Protein AF-A0A023X1W1-F1 (afdb_monomer_lite)

Sequence (78 aa):
MLAADVLYERRNVAPLADLVPKLLAEGGEALFADPRRAGGELFLREMERRGFSVRSEAAVVVEDGRPVNVAVHSLRRG

Radius of gyration: 12.52 Å; chains: 1; bounding box: 35×18×30 Å

pLDDT: mean 90.34, std 6.71, range [68.12, 96.81]

Structure (mmCIF, N/CA/C/O backbone):
data_AF-A0A023X1W1-F1
#
_entry.id   AF-A0A023X1W1-F1
#
loop_
_atom_site.group_PDB
_atom_site.id
_atom_site.type_symbol
_atom_site.label_atom_id
_atom_site.label_alt_id
_atom_site.label_comp_id
_atom_site.label_asym_id
_atom_site.label_entity_id
_atom_site.label_seq_id
_atom_site.pdbx_PDB_ins_code
_atom_site.Cartn_x
_atom_site.Cartn_y
_atom_site.Cartn_z
_atom_site.occupancy
_atom_site.B_iso_or_equiv
_atom_site.auth_seq_id
_atom_site.auth_comp_id
_atom_site.auth_asym_id
_atom_site.auth_atom_id
_atom_site.pdbx_PDB_model_num
ATOM 1 N N . MET A 1 1 ? 3.090 -2.619 9.618 1.00 89.75 1 MET A N 1
ATOM 2 C CA . MET A 1 1 ? 3.036 -3.697 8.599 1.00 89.75 1 MET A CA 1
ATOM 3 C C . MET A 1 1 ? 3.920 -3.309 7.423 1.00 89.75 1 MET A C 1
ATOM 5 O O . MET A 1 1 ? 3.946 -2.133 7.089 1.00 89.75 1 MET A O 1
ATOM 9 N N . LEU A 1 2 ? 4.624 -4.262 6.808 1.00 94.88 2 LEU A N 1
ATOM 10 C CA . LEU A 1 2 ? 5.409 -4.043 5.587 1.00 94.88 2 LEU A CA 1
ATOM 11 C C . LEU A 1 2 ? 4.876 -4.950 4.474 1.00 94.88 2 LEU A C 1
ATOM 13 O O . LEU A 1 2 ? 4.553 -6.107 4.745 1.00 94.88 2 LEU A O 1
ATOM 17 N N . ALA A 1 3 ? 4.795 -4.441 3.247 1.00 93.12 3 ALA A N 1
ATOM 18 C CA . ALA A 1 3 ? 4.463 -5.217 2.058 1.00 93.12 3 ALA A CA 1
ATOM 19 C C . ALA A 1 3 ? 5.200 -4.661 0.830 1.00 93.12 3 ALA A C 1
ATOM 21 O O . ALA A 1 3 ? 5.315 -3.448 0.669 1.00 93.12 3 ALA A O 1
ATOM 22 N N . ALA A 1 4 ? 5.681 -5.541 -0.043 1.00 91.44 4 ALA A N 1
ATOM 23 C CA . ALA A 1 4 ? 6.370 -5.175 -1.277 1.00 91.44 4 ALA A CA 1
ATOM 24 C C . ALA A 1 4 ? 5.837 -6.035 -2.422 1.00 91.44 4 ALA A C 1
ATOM 26 O O . ALA A 1 4 ? 5.610 -7.228 -2.224 1.00 91.44 4 ALA A O 1
ATOM 27 N N . ASP A 1 5 ? 5.591 -5.423 -3.581 1.00 87.00 5 ASP A N 1
ATOM 28 C CA . ASP A 1 5 ? 5.133 -6.114 -4.794 1.00 87.00 5 ASP A CA 1
ATOM 29 C C . ASP A 1 5 ? 3.882 -6.979 -4.599 1.00 87.00 5 ASP A C 1
ATOM 31 O O . ASP A 1 5 ? 3.733 -8.045 -5.190 1.00 87.00 5 ASP A O 1
ATOM 35 N N . VAL A 1 6 ? 2.933 -6.515 -3.782 1.00 89.50 6 VAL A N 1
ATOM 36 C CA . VAL A 1 6 ? 1.655 -7.219 -3.552 1.00 89.50 6 VAL A CA 1
ATOM 37 C C . VAL A 1 6 ? 0.487 -6.644 -4.365 1.00 89.50 6 VAL A C 1
ATOM 39 O O . VAL A 1 6 ? -0.565 -7.277 -4.461 1.00 89.50 6 VAL A O 1
ATOM 42 N N . LEU A 1 7 ? 0.667 -5.477 -4.996 1.00 86.94 7 LEU A N 1
ATOM 43 C CA . LEU A 1 7 ? -0.374 -4.732 -5.728 1.00 86.94 7 LEU A CA 1
ATOM 44 C C . LEU A 1 7 ? -0.308 -4.915 -7.259 1.00 86.94 7 LEU A C 1
ATOM 46 O O . LEU A 1 7 ? -0.991 -4.220 -8.011 1.00 86.94 7 LEU A O 1
ATOM 50 N N . TYR A 1 8 ? 0.486 -5.877 -7.737 1.00 79.75 8 TYR A N 1
ATOM 51 C CA . TYR A 1 8 ? 0.691 -6.144 -9.166 1.00 79.75 8 TYR A CA 1
ATOM 52 C C . TYR A 1 8 ? -0.573 -6.628 -9.893 1.00 79.75 8 TYR A C 1
ATOM 54 O O . TYR A 1 8 ? -0.736 -6.360 -11.084 1.00 79.75 8 TYR A O 1
ATOM 62 N N . GLU A 1 9 ? -1.481 -7.308 -9.191 1.00 83.62 9 GLU A N 1
ATOM 63 C CA . GLU A 1 9 ? -2.755 -7.777 -9.730 1.00 83.62 9 GLU A CA 1
ATOM 64 C C . GLU A 1 9 ? -3.936 -7.022 -9.118 1.00 83.62 9 GLU A C 1
ATOM 66 O O . GLU A 1 9 ? -4.076 -6.919 -7.900 1.00 83.62 9 GLU A O 1
ATOM 71 N N . ARG A 1 10 ? -4.878 -6.589 -9.965 1.00 84.44 10 ARG A N 1
ATOM 72 C CA . ARG A 1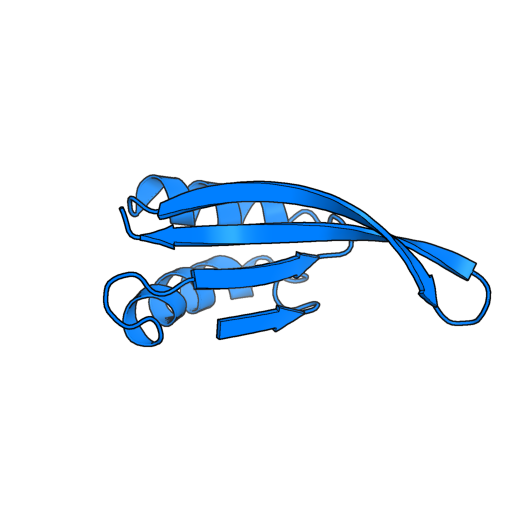 10 ? -6.099 -5.889 -9.521 1.00 84.44 10 ARG A CA 1
ATOM 73 C C . ARG A 1 10 ? -6.921 -6.699 -8.515 1.00 84.44 10 ARG A C 1
ATOM 75 O O . ARG A 1 10 ? -7.559 -6.108 -7.650 1.00 84.44 10 ARG A O 1
ATOM 82 N N . ARG A 1 11 ? -6.898 -8.037 -8.603 1.00 88.75 11 ARG A N 1
ATOM 83 C CA . ARG A 1 11 ? -7.625 -8.913 -7.667 1.00 88.75 11 ARG A CA 1
ATOM 84 C C . ARG A 1 11 ? -7.101 -8.828 -6.231 1.00 88.75 11 ARG A C 1
ATOM 86 O O . ARG A 1 11 ? -7.844 -9.164 -5.319 1.00 88.75 11 ARG A O 1
ATOM 93 N N . ASN A 1 12 ? -5.876 -8.340 -6.025 1.00 89.38 12 ASN A N 1
ATOM 94 C CA . ASN A 1 12 ? -5.276 -8.216 -4.696 1.00 89.38 12 ASN A CA 1
ATOM 95 C C . ASN A 1 12 ? -5.757 -6.964 -3.951 1.00 89.38 12 ASN A C 1
ATOM 97 O O . ASN A 1 12 ? -5.654 -6.916 -2.728 1.00 89.38 12 ASN A O 1
ATOM 101 N N . VAL A 1 13 ? -6.326 -5.978 -4.656 1.00 90.94 13 VAL A N 1
ATOM 102 C CA . VAL A 1 13 ? -6.740 -4.693 -4.072 1.00 90.94 13 VAL A CA 1
ATOM 103 C C . VAL A 1 13 ? -7.757 -4.883 -2.944 1.00 90.94 13 VAL A C 1
ATOM 105 O O . VAL A 1 13 ? -7.515 -4.435 -1.826 1.00 90.94 13 VAL A O 1
ATOM 108 N N . ALA A 1 14 ? -8.875 -5.565 -3.210 1.00 94.12 14 ALA A N 1
ATOM 109 C CA . ALA A 1 14 ? -9.937 -5.728 -2.215 1.00 94.12 14 ALA A CA 1
ATOM 110 C C . ALA A 1 14 ? -9.504 -6.589 -1.006 1.00 94.12 14 ALA A C 1
ATOM 112 O O . ALA A 1 14 ? -9.657 -6.117 0.122 1.00 94.12 14 ALA A O 1
ATOM 113 N N . PRO A 1 15 ? -8.883 -7.776 -1.186 1.00 94.88 15 PRO A N 1
ATOM 114 C CA . PRO A 1 15 ? -8.389 -8.570 -0.062 1.00 94.88 15 PRO A CA 1
ATOM 115 C C . PRO A 1 15 ? -7.377 -7.826 0.814 1.00 94.88 15 PRO A C 1
ATOM 117 O O . PRO A 1 15 ? -7.452 -7.907 2.039 1.00 94.88 15 PRO A O 1
ATOM 120 N N . LEU A 1 16 ? -6.447 -7.072 0.215 1.00 94.31 16 LEU A N 1
ATOM 121 C CA . LEU A 1 16 ? -5.472 -6.290 0.978 1.00 94.31 16 LEU A CA 1
ATOM 122 C C . LEU A 1 16 ? -6.139 -5.134 1.722 1.00 94.31 16 LEU A C 1
ATOM 124 O O . LEU A 1 16 ? -5.835 -4.919 2.895 1.00 94.31 16 LEU A O 1
ATOM 128 N N . ALA A 1 17 ? -7.079 -4.430 1.088 1.00 95.31 17 ALA A N 1
ATOM 129 C CA . ALA A 1 17 ? -7.807 -3.347 1.740 1.00 95.31 17 ALA A CA 1
ATOM 130 C C . ALA A 1 17 ? -8.637 -3.846 2.936 1.00 95.31 17 ALA A C 1
ATOM 132 O O . ALA A 1 17 ? -8.810 -3.123 3.920 1.00 95.31 17 ALA A O 1
ATOM 133 N N . ASP A 1 18 ? -9.134 -5.086 2.881 1.00 96.12 18 ASP A N 1
ATOM 134 C CA . ASP A 1 18 ? -9.843 -5.746 3.984 1.00 96.12 18 ASP A CA 1
ATOM 135 C C . ASP A 1 18 ? -8.905 -6.263 5.082 1.00 96.12 18 ASP A C 1
ATOM 137 O O . ASP A 1 18 ? -9.299 -6.335 6.251 1.00 96.12 18 ASP A O 1
ATOM 141 N N . LEU A 1 19 ? -7.680 -6.648 4.720 1.00 95.12 19 LEU A N 1
ATOM 142 C CA . LEU A 1 19 ? -6.703 -7.231 5.635 1.00 95.12 19 LEU A CA 1
ATOM 143 C C . LEU A 1 19 ? -5.954 -6.170 6.447 1.00 95.12 19 LEU A C 1
ATOM 145 O O . LEU A 1 19 ? -5.803 -6.331 7.656 1.00 95.12 19 LEU A O 1
ATOM 149 N N . VAL A 1 20 ? -5.511 -5.080 5.813 1.00 95.00 20 VAL A N 1
ATOM 150 C CA . VAL A 1 20 ? -4.677 -4.048 6.459 1.00 95.00 20 VAL A CA 1
ATOM 151 C C . VAL A 1 20 ? -5.285 -3.516 7.766 1.00 95.00 20 VAL A C 1
ATOM 153 O O . VAL A 1 20 ? -4.575 -3.509 8.772 1.00 95.00 20 VAL A O 1
ATOM 156 N N . PRO A 1 21 ? -6.582 -3.149 7.838 1.00 93.38 21 PRO A N 1
ATOM 157 C CA . PRO A 1 21 ? -7.174 -2.650 9.079 1.00 93.38 21 PRO A CA 1
ATOM 158 C C . PRO A 1 21 ? -7.201 -3.672 10.219 1.00 93.38 21 PRO A C 1
ATOM 160 O O . PRO A 1 21 ? -7.269 -3.278 11.375 1.00 93.38 21 PRO A O 1
ATOM 163 N N . LYS A 1 22 ? -7.170 -4.973 9.906 1.00 94.25 22 LYS A N 1
ATOM 164 C CA . LYS A 1 22 ? -7.187 -6.057 10.901 1.00 94.25 22 LYS A CA 1
ATOM 165 C C . LYS A 1 22 ? -5.796 -6.346 11.465 1.00 94.25 22 LYS A C 1
ATOM 167 O O . LYS A 1 22 ? -5.688 -6.907 12.547 1.00 94.25 22 LYS A O 1
ATOM 172 N N . LEU A 1 23 ? -4.749 -6.002 10.713 1.00 93.75 23 LEU A N 1
ATOM 173 C CA . LEU A 1 23 ? -3.354 -6.247 11.086 1.00 93.75 23 LEU A CA 1
ATOM 174 C C . LEU A 1 23 ? -2.679 -5.040 11.744 1.00 93.75 23 LEU A C 1
ATOM 176 O O . LEU A 1 23 ? -1.603 -5.184 12.323 1.00 93.75 23 LEU A O 1
ATOM 180 N N . LEU A 1 24 ? -3.268 -3.849 11.634 1.00 92.81 24 LEU A N 1
ATOM 181 C CA . LEU A 1 24 ? -2.748 -2.651 12.277 1.00 92.81 24 LEU A CA 1
ATOM 182 C C . LEU A 1 24 ? -3.375 -2.472 13.658 1.00 92.81 24 LEU A C 1
ATOM 184 O O . LEU A 1 24 ? -4.593 -2.385 13.791 1.00 92.81 24 LEU A O 1
ATOM 188 N N . ALA A 1 25 ? -2.520 -2.373 14.675 1.00 89.25 25 ALA A N 1
ATOM 189 C CA . ALA A 1 25 ? -2.916 -1.836 15.969 1.00 89.25 25 ALA A CA 1
ATOM 190 C C . ALA A 1 25 ? -3.327 -0.358 15.836 1.00 89.25 25 ALA A C 1
ATOM 192 O O . ALA A 1 25 ? -3.029 0.300 14.833 1.00 89.25 25 ALA A O 1
ATOM 193 N N . GLU A 1 26 ? -3.989 0.177 16.859 1.00 85.50 26 GLU A N 1
ATOM 194 C CA . GLU A 1 26 ? -4.293 1.606 16.947 1.00 85.50 26 GLU A CA 1
ATOM 195 C C . GLU A 1 26 ? -3.008 2.450 16.828 1.00 85.50 26 GLU A C 1
ATOM 197 O O . GLU A 1 26 ? -1.969 2.098 17.386 1.00 85.50 26 GLU A O 1
ATOM 202 N N . GLY A 1 27 ? -3.049 3.518 16.024 1.00 85.81 27 GLY A N 1
ATOM 203 C CA . GLY A 1 27 ? -1.868 4.328 15.685 1.00 85.81 27 GLY A CA 1
ATOM 204 C C . GLY A 1 27 ? -0.839 3.638 14.774 1.00 85.81 27 GLY A C 1
ATOM 205 O O . GLY A 1 27 ? 0.202 4.220 14.468 1.00 85.81 27 GLY A O 1
ATOM 206 N N . GLY A 1 28 ? -1.108 2.408 14.327 1.00 91.56 28 GLY A N 1
ATOM 207 C CA . GLY A 1 28 ? -0.219 1.631 13.474 1.00 91.56 28 GLY A CA 1
ATOM 208 C C . GLY A 1 28 ? -0.087 2.179 12.051 1.00 91.56 28 GLY A C 1
ATOM 209 O O . GLY A 1 28 ? -0.996 2.793 11.491 1.00 91.56 28 GLY A O 1
ATOM 210 N N . GLU A 1 29 ? 1.062 1.888 11.442 1.00 95.50 29 GLU A N 1
ATOM 211 C CA . GLU A 1 29 ? 1.398 2.270 10.071 1.00 95.50 29 GLU A CA 1
ATOM 212 C C . GLU A 1 29 ? 1.641 1.037 9.191 1.00 95.50 29 GLU A C 1
ATOM 214 O O . GLU A 1 29 ? 2.274 0.054 9.606 1.00 95.50 29 GLU A O 1
ATOM 219 N N . ALA A 1 30 ? 1.146 1.095 7.955 1.00 96.50 30 ALA A N 1
ATOM 220 C CA . ALA A 1 30 ? 1.518 0.167 6.897 1.00 96.50 30 ALA A CA 1
ATOM 221 C C . ALA A 1 30 ? 2.374 0.869 5.841 1.00 96.50 30 ALA A C 1
ATOM 223 O O . ALA A 1 30 ? 2.027 1.957 5.387 1.00 96.50 30 ALA A O 1
ATOM 224 N N . L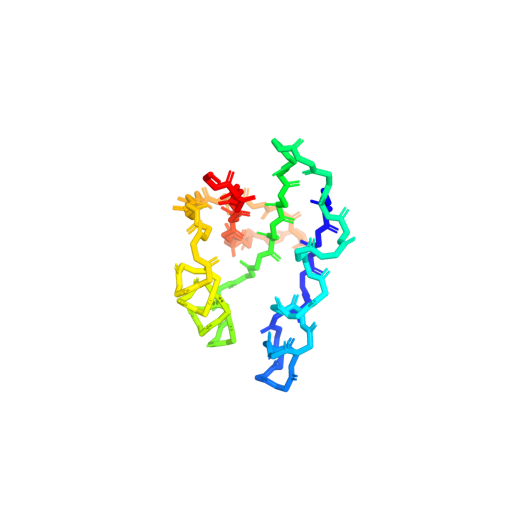EU A 1 31 ? 3.470 0.222 5.444 1.00 96.06 31 LEU A N 1
ATOM 225 C CA . LEU A 1 31 ? 4.321 0.649 4.339 1.00 96.06 31 LEU A CA 1
ATOM 226 C C . LEU A 1 31 ? 4.168 -0.329 3.173 1.00 96.06 31 LEU A C 1
ATOM 228 O O . LEU A 1 31 ? 4.349 -1.537 3.353 1.00 96.06 31 LEU A O 1
ATOM 232 N N . PHE A 1 32 ? 3.847 0.201 1.996 1.00 94.69 32 PHE A N 1
ATOM 233 C CA . PHE A 1 32 ? 3.744 -0.546 0.744 1.00 94.69 32 PHE A CA 1
ATOM 234 C C . PHE A 1 32 ? 4.783 -0.042 -0.251 1.00 94.69 32 PHE A C 1
ATOM 236 O O . PHE A 1 32 ? 4.759 1.132 -0.603 1.00 94.69 32 PHE A O 1
ATOM 243 N N . ALA A 1 33 ? 5.661 -0.921 -0.723 1.00 92.81 33 ALA A N 1
ATOM 244 C CA . ALA A 1 33 ? 6.553 -0.639 -1.842 1.00 92.81 33 ALA A CA 1
ATOM 245 C C . ALA A 1 33 ? 5.948 -1.192 -3.143 1.00 92.81 33 ALA A C 1
ATOM 247 O O . ALA A 1 33 ? 5.603 -2.375 -3.211 1.00 92.81 33 ALA A O 1
ATOM 248 N N . ASP A 1 34 ? 5.808 -0.337 -4.157 1.00 85.94 34 ASP A N 1
ATOM 249 C CA . ASP A 1 34 ? 5.226 -0.674 -5.459 1.00 85.94 34 ASP A CA 1
ATOM 250 C C . ASP A 1 34 ? 6.030 -0.026 -6.610 1.00 85.94 34 ASP A C 1
ATOM 252 O O . ASP A 1 34 ? 6.278 1.181 -6.583 1.00 85.94 34 ASP A O 1
ATOM 256 N N . PRO A 1 35 ? 6.419 -0.763 -7.665 1.00 79.75 35 PRO A N 1
ATOM 257 C CA . PRO A 1 35 ? 7.151 -0.235 -8.822 1.00 79.75 35 PRO A CA 1
ATOM 258 C C . PRO A 1 35 ? 6.278 0.592 -9.793 1.00 79.75 35 PRO A C 1
ATOM 260 O O . PRO A 1 35 ? 6.619 0.754 -10.965 1.00 79.75 35 PRO A O 1
ATOM 263 N N . ARG A 1 36 ? 5.165 1.154 -9.308 1.00 68.25 36 ARG A N 1
ATOM 264 C CA . ARG A 1 36 ? 4.160 1.976 -10.004 1.00 68.25 36 ARG A CA 1
ATOM 265 C C . ARG A 1 36 ? 3.339 1.201 -11.033 1.00 68.25 36 ARG A C 1
ATOM 267 O O . ARG A 1 36 ? 3.341 1.517 -12.223 1.00 68.25 36 ARG A O 1
ATOM 274 N N . ARG A 1 37 ? 2.606 0.185 -10.573 1.00 69.81 37 ARG A N 1
ATOM 275 C CA . ARG A 1 37 ? 1.662 -0.597 -11.394 1.00 69.81 37 ARG A CA 1
ATOM 276 C C . ARG A 1 37 ? 0.214 -0.144 -11.187 1.00 69.81 37 ARG A C 1
ATOM 278 O O . ARG A 1 37 ? -0.151 0.398 -10.150 1.00 69.81 37 ARG A O 1
ATOM 285 N N . ALA A 1 38 ? -0.651 -0.424 -12.167 1.00 68.12 38 ALA A N 1
ATOM 286 C CA . ALA A 1 38 ? -2.047 0.037 -12.186 1.00 68.12 38 ALA A CA 1
ATOM 287 C C . ALA A 1 38 ? -2.904 -0.409 -10.977 1.00 68.12 38 ALA A C 1
ATOM 289 O O . ALA A 1 38 ? -3.933 0.204 -10.698 1.00 68.12 38 ALA A O 1
ATOM 290 N N . GLY A 1 39 ? -2.521 -1.478 -10.267 1.00 72.00 39 GLY A N 1
ATOM 291 C CA . GLY A 1 39 ? -3.197 -1.905 -9.036 1.00 72.00 39 GLY A CA 1
ATOM 292 C C . GLY A 1 39 ? -2.891 -1.019 -7.823 1.00 72.00 39 GLY A C 1
ATOM 293 O O . GLY A 1 39 ? -3.744 -0.904 -6.942 1.00 72.00 39 GLY A O 1
ATOM 294 N N . GLY A 1 40 ? -1.738 -0.338 -7.813 1.00 83.38 40 GLY A N 1
ATOM 295 C CA . GLY A 1 40 ? -1.299 0.544 -6.732 1.00 83.38 40 GLY A CA 1
ATOM 296 C C . GLY A 1 40 ? -2.275 1.688 -6.480 1.00 83.38 40 GLY A C 1
ATOM 297 O O . GLY A 1 40 ? -2.818 1.809 -5.386 1.00 83.38 40 GLY A O 1
ATOM 298 N N . GLU A 1 41 ? -2.599 2.473 -7.510 1.00 87.81 41 GLU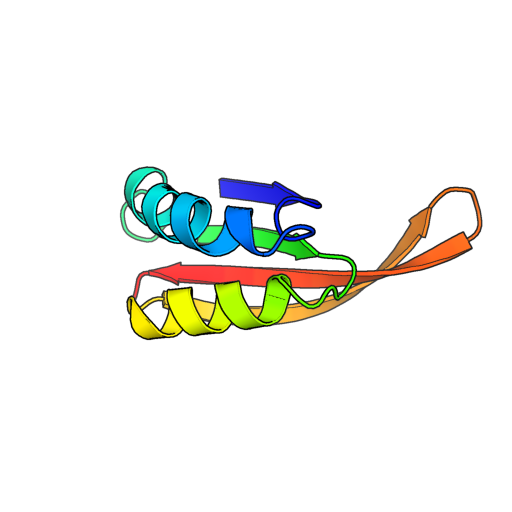 A N 1
ATOM 299 C CA . GLU A 1 41 ? -3.509 3.621 -7.365 1.00 87.81 41 GLU A CA 1
ATOM 300 C C . GLU A 1 41 ? -4.911 3.229 -6.879 1.00 87.81 41 GLU A C 1
ATOM 302 O O . GLU A 1 41 ? -5.509 3.938 -6.069 1.00 87.81 41 GLU A O 1
ATOM 307 N N . LEU A 1 42 ? -5.444 2.098 -7.354 1.00 91.06 42 LEU A N 1
ATOM 308 C CA . LEU A 1 42 ? -6.768 1.621 -6.942 1.00 91.06 42 LEU A CA 1
ATOM 309 C C . LEU A 1 42 ? -6.787 1.245 -5.463 1.00 91.06 42 LEU A C 1
ATOM 311 O O . LEU A 1 42 ? -7.750 1.553 -4.765 1.00 91.06 42 LEU A O 1
ATOM 315 N N . PHE A 1 43 ? -5.719 0.608 -4.987 1.00 93.81 43 PHE A N 1
ATOM 316 C CA . PHE A 1 43 ? -5.568 0.281 -3.579 1.00 93.81 43 PHE A CA 1
ATOM 317 C C . PHE A 1 43 ? -5.468 1.529 -2.706 1.00 93.81 43 PHE A C 1
ATOM 319 O O . PHE A 1 43 ? -6.189 1.623 -1.717 1.00 93.81 43 PHE A O 1
ATOM 326 N N . LEU A 1 44 ? -4.650 2.514 -3.085 1.00 94.00 44 LEU A N 1
ATOM 327 C CA . LEU A 1 44 ? -4.498 3.741 -2.297 1.00 94.00 44 LEU A CA 1
ATOM 328 C C . LEU A 1 44 ? -5.826 4.495 -2.164 1.00 94.00 44 LEU A C 1
ATOM 330 O O . LEU A 1 44 ? -6.220 4.824 -1.048 1.00 94.00 44 LEU A O 1
ATOM 334 N N . ARG A 1 45 ? -6.569 4.663 -3.268 1.00 94.25 45 ARG A N 1
ATOM 335 C CA . ARG A 1 45 ? -7.898 5.301 -3.248 1.00 94.25 45 ARG A CA 1
ATOM 336 C C . ARG A 1 45 ? -8.895 4.553 -2.367 1.00 94.25 45 ARG A C 1
ATOM 338 O O . ARG A 1 45 ? -9.692 5.168 -1.662 1.00 94.25 45 ARG A O 1
ATOM 345 N N . GLU A 1 46 ? -8.873 3.223 -2.405 1.00 95.31 46 GLU A N 1
ATOM 346 C CA . GLU A 1 46 ? -9.743 2.410 -1.554 1.00 95.31 46 GLU A CA 1
ATOM 347 C C . GLU A 1 46 ? -9.383 2.559 -0.069 1.00 95.31 46 GLU A C 1
AT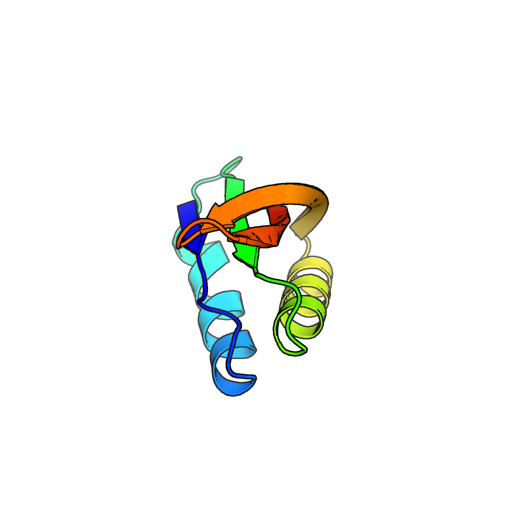OM 349 O O . GLU A 1 46 ? -10.273 2.603 0.779 1.00 95.31 46 GLU A O 1
ATOM 354 N N . MET A 1 47 ? -8.097 2.692 0.259 1.00 96.19 47 MET A N 1
ATOM 355 C CA . MET A 1 47 ? -7.648 2.924 1.632 1.00 96.19 47 MET A CA 1
ATOM 356 C C . MET A 1 47 ? -8.020 4.326 2.130 1.00 96.19 47 MET A C 1
ATOM 358 O O . MET A 1 47 ? -8.518 4.451 3.251 1.00 96.19 47 MET A O 1
ATOM 362 N N . GLU A 1 48 ? -7.893 5.359 1.294 1.00 96.12 48 GLU A N 1
ATOM 363 C CA . GLU A 1 48 ? -8.385 6.713 1.595 1.00 96.12 48 GLU A CA 1
ATOM 364 C C . GLU A 1 48 ? -9.894 6.713 1.872 1.00 96.12 48 GLU A C 1
ATOM 366 O O . GLU A 1 48 ? -10.348 7.252 2.881 1.00 96.12 48 GLU A O 1
ATOM 371 N N . ARG A 1 49 ? -10.684 6.009 1.047 1.00 95.62 49 ARG A N 1
ATOM 372 C CA . ARG A 1 49 ? -12.136 5.840 1.251 1.00 95.62 49 ARG A CA 1
ATOM 373 C C . ARG A 1 49 ? -12.477 5.160 2.584 1.00 95.62 49 ARG A C 1
ATOM 375 O O . ARG A 1 49 ? -13.567 5.357 3.117 1.00 95.62 49 ARG A O 1
ATOM 382 N N . ARG A 1 50 ? -11.557 4.360 3.129 1.00 93.69 50 ARG A N 1
ATOM 383 C CA . ARG A 1 50 ? -11.672 3.683 4.434 1.00 93.69 50 ARG A CA 1
ATOM 384 C C . ARG A 1 50 ? -11.133 4.518 5.602 1.00 93.69 50 ARG A C 1
ATOM 386 O O . ARG A 1 50 ? -11.029 3.993 6.710 1.00 93.69 50 ARG A O 1
ATOM 393 N N . GLY A 1 51 ? -10.798 5.788 5.372 1.00 93.69 51 GLY A N 1
ATOM 394 C CA . GLY A 1 51 ? -10.337 6.719 6.404 1.00 93.69 51 GLY A CA 1
ATOM 395 C C . GLY A 1 51 ? -8.842 6.631 6.711 1.00 93.69 51 GLY A C 1
ATOM 396 O O . GLY A 1 51 ? -8.403 7.127 7.747 1.00 93.69 51 GLY A O 1
ATOM 397 N N . PHE A 1 52 ? -8.047 5.994 5.848 1.00 95.56 52 PHE A N 1
ATOM 398 C CA . PHE A 1 52 ? -6.595 6.044 5.984 1.00 95.56 52 PHE A CA 1
ATOM 399 C C . PHE A 1 52 ? -6.043 7.325 5.367 1.00 95.56 52 PHE A C 1
ATOM 401 O O . PHE A 1 52 ? -6.434 7.730 4.278 1.00 95.56 52 PHE A O 1
ATOM 408 N N . SER A 1 53 ? -5.072 7.926 6.046 1.00 95.88 53 SER A N 1
ATOM 409 C CA . SER A 1 53 ? -4.203 8.934 5.450 1.00 95.88 53 SER A CA 1
ATOM 410 C C . SER A 1 53 ? -3.105 8.238 4.657 1.00 95.88 53 SER A C 1
ATOM 412 O O . SER A 1 53 ? -2.440 7.344 5.187 1.00 95.88 53 SER A O 1
ATOM 414 N N . VAL A 1 54 ? -2.904 8.664 3.411 1.00 95.81 54 VAL A N 1
ATOM 415 C CA . VAL A 1 54 ? -1.896 8.109 2.505 1.00 95.81 54 VAL A CA 1
ATOM 416 C C . VAL A 1 54 ? -0.830 9.159 2.212 1.00 95.81 54 VAL A C 1
ATOM 418 O O . VAL A 1 54 ? -1.136 10.292 1.850 1.00 95.81 54 VAL A O 1
ATOM 421 N N . ARG A 1 55 ? 0.442 8.780 2.340 1.00 95.69 55 ARG A N 1
ATOM 422 C CA . ARG A 1 55 ? 1.589 9.555 1.848 1.00 95.69 55 ARG A CA 1
ATOM 423 C C . ARG A 1 55 ? 2.420 8.691 0.923 1.00 95.69 55 ARG A C 1
ATOM 425 O O . ARG A 1 55 ? 2.585 7.509 1.194 1.00 95.69 55 ARG A O 1
ATOM 432 N N . SER A 1 56 ? 2.934 9.276 -0.150 1.00 93.94 56 SER A N 1
ATOM 433 C CA . SER A 1 56 ? 3.711 8.548 -1.152 1.00 93.94 56 SER A CA 1
ATOM 434 C C . SER A 1 56 ? 5.020 9.264 -1.425 1.00 93.94 56 SER A C 1
ATOM 436 O O . SER A 1 56 ? 5.023 10.472 -1.652 1.00 93.94 56 SER A O 1
ATOM 438 N N . GLU A 1 57 ? 6.107 8.508 -1.454 1.00 93.69 57 GLU A N 1
ATOM 439 C CA . GLU A 1 57 ? 7.438 8.996 -1.795 1.00 93.69 57 GLU A CA 1
ATOM 440 C C . GLU A 1 57 ? 8.024 8.125 -2.902 1.00 93.69 57 GLU A C 1
ATOM 442 O O . GLU A 1 57 ? 7.813 6.913 -2.935 1.00 93.69 57 GLU A O 1
ATOM 447 N N . ALA A 1 58 ? 8.740 8.742 -3.839 1.00 91.56 58 ALA A N 1
ATOM 448 C CA . ALA A 1 58 ? 9.465 8.013 -4.869 1.00 91.56 58 ALA A CA 1
ATOM 449 C C . ALA A 1 58 ? 10.901 7.758 -4.404 1.00 91.56 58 ALA A C 1
ATOM 451 O O . ALA A 1 58 ? 11.570 8.662 -3.908 1.00 91.56 58 ALA A O 1
ATOM 452 N N . ALA A 1 59 ? 11.382 6.543 -4.628 1.00 89.75 59 ALA A N 1
ATOM 453 C CA . ALA A 1 59 ? 12.753 6.129 -4.394 1.00 89.75 59 ALA A CA 1
ATOM 454 C C . ALA A 1 59 ? 13.327 5.483 -5.660 1.00 89.75 59 ALA A C 1
ATOM 456 O O . ALA A 1 59 ? 12.610 4.845 -6.433 1.00 89.75 59 ALA A O 1
ATOM 457 N N . VAL A 1 60 ? 14.634 5.634 -5.860 1.00 91.31 60 VAL A N 1
ATOM 458 C CA . VAL A 1 60 ? 15.381 4.889 -6.878 1.00 91.31 60 VAL A CA 1
ATOM 459 C C . VAL A 1 60 ? 16.259 3.881 -6.157 1.00 91.31 60 VAL A C 1
ATOM 461 O O . VAL A 1 60 ? 17.071 4.259 -5.314 1.00 91.31 60 VAL A O 1
ATOM 464 N N . VAL A 1 61 ? 16.093 2.607 -6.489 1.00 89.12 61 VAL A N 1
ATOM 465 C CA . VAL A 1 61 ? 16.906 1.503 -5.966 1.00 89.12 61 VAL A CA 1
ATOM 466 C C . VAL A 1 61 ? 17.640 0.822 -7.115 1.00 89.12 61 VAL A C 1
ATOM 468 O O . VAL A 1 61 ? 17.240 0.955 -8.269 1.00 89.12 61 VAL A O 1
ATOM 471 N N . VAL A 1 62 ? 18.731 0.118 -6.821 1.00 91.00 62 VAL A N 1
ATOM 472 C CA . VAL A 1 62 ? 19.442 -0.687 -7.822 1.00 91.00 62 VAL A CA 1
ATOM 473 C C . VAL A 1 62 ? 19.027 -2.142 -7.655 1.00 91.00 62 VAL A C 1
ATOM 475 O O . VAL A 1 62 ? 19.276 -2.736 -6.610 1.00 91.00 62 VAL A O 1
ATOM 478 N N . GLU A 1 63 ? 18.425 -2.707 -8.695 1.00 86.94 63 GLU A N 1
ATOM 479 C CA . GLU A 1 63 ? 18.027 -4.112 -8.787 1.00 86.94 63 GLU A CA 1
ATOM 480 C C . GLU A 1 63 ? 18.683 -4.708 -10.038 1.00 86.94 63 GLU A C 1
ATOM 482 O O . GLU A 1 63 ? 18.623 -4.113 -11.114 1.00 86.94 63 GLU A O 1
ATOM 487 N N . ASP A 1 64 ? 19.403 -5.824 -9.896 1.00 90.75 64 ASP A N 1
ATOM 488 C CA . ASP A 1 64 ? 20.170 -6.460 -10.983 1.00 90.75 64 ASP A CA 1
ATOM 489 C C . ASP A 1 64 ? 21.073 -5.493 -11.776 1.00 90.75 64 ASP A C 1
ATOM 491 O O . ASP A 1 64 ? 21.202 -5.552 -13.002 1.00 90.75 64 ASP A O 1
ATOM 495 N N . GLY A 1 65 ? 21.69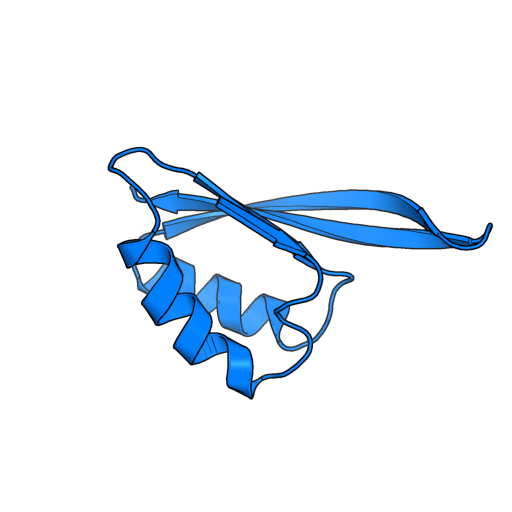8 -4.551 -1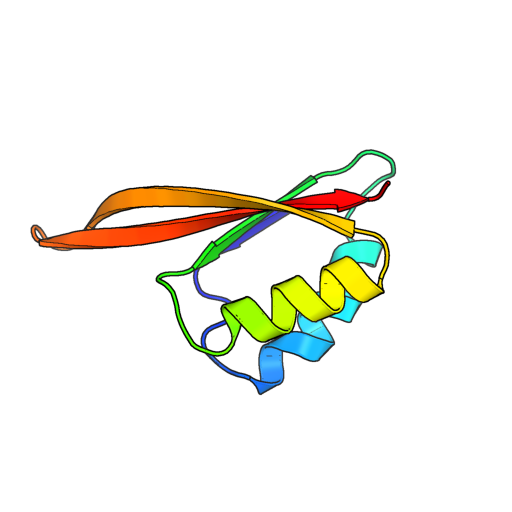1.060 1.00 93.62 65 GLY A N 1
ATOM 496 C CA . GLY A 1 65 ? 22.578 -3.534 -11.642 1.00 93.62 65 GLY A CA 1
ATOM 497 C C . GLY A 1 65 ? 21.853 -2.444 -12.438 1.00 93.62 65 GLY A C 1
ATOM 498 O O . GLY A 1 65 ? 22.509 -1.639 -13.100 1.00 93.62 65 GLY A O 1
ATOM 499 N N . ARG A 1 66 ? 20.517 -2.389 -12.387 1.00 90.94 66 ARG A N 1
ATOM 500 C CA . ARG A 1 66 ? 19.693 -1.397 -13.087 1.00 90.94 66 ARG A CA 1
ATOM 501 C C . ARG A 1 66 ? 18.944 -0.511 -12.088 1.00 90.94 66 ARG A C 1
ATOM 503 O O . ARG A 1 66 ? 18.454 -1.014 -11.080 1.00 90.94 66 ARG A O 1
ATOM 510 N N . PRO A 1 67 ? 18.827 0.802 -12.347 1.00 91.31 67 PRO A N 1
ATOM 511 C CA . PRO A 1 67 ? 18.007 1.673 -11.518 1.00 91.31 67 PRO A CA 1
ATOM 512 C C . PRO A 1 67 ? 16.519 1.368 -11.737 1.00 91.31 67 PRO A C 1
ATOM 514 O O . PRO A 1 67 ? 16.030 1.388 -12.869 1.00 91.31 67 PRO A O 1
ATOM 517 N N . VAL A 1 68 ? 15.794 1.139 -10.648 1.00 89.50 68 VAL A N 1
ATOM 518 C CA . VAL A 1 68 ? 14.349 0.900 -10.620 1.00 89.50 68 VAL A CA 1
ATOM 519 C C . VAL A 1 68 ? 13.688 1.978 -9.774 1.00 89.50 68 VAL A C 1
ATOM 521 O O . VAL A 1 68 ? 14.131 2.289 -8.670 1.00 89.50 68 VAL A O 1
ATOM 524 N N . ASN A 1 69 ? 12.617 2.563 -10.306 1.00 89.44 69 ASN A N 1
ATOM 525 C CA . ASN A 1 69 ? 11.796 3.511 -9.565 1.00 89.44 69 ASN A CA 1
ATOM 526 C C . ASN A 1 69 ? 10.752 2.749 -8.752 1.00 89.44 69 ASN A C 1
ATOM 528 O O . ASN A 1 69 ? 9.929 2.036 -9.325 1.00 89.44 69 ASN A O 1
ATOM 532 N N . VAL A 1 70 ? 10.743 2.973 -7.447 1.00 91.06 70 VAL A N 1
ATOM 533 C CA . VAL A 1 70 ? 9.781 2.399 -6.510 1.00 91.06 70 VAL A CA 1
ATOM 534 C C . VAL A 1 70 ? 9.025 3.541 -5.849 1.00 91.06 70 VAL A C 1
ATOM 536 O O . VAL A 1 70 ? 9.615 4.545 -5.461 1.00 91.06 70 VAL A O 1
ATOM 539 N N . ALA A 1 71 ? 7.712 3.412 -5.732 1.00 91.88 71 ALA A N 1
ATOM 540 C CA . ALA A 1 71 ? 6.915 4.245 -4.852 1.00 91.88 71 ALA A CA 1
ATOM 541 C C . ALA A 1 71 ? 6.777 3.543 -3.499 1.00 91.88 71 ALA A C 1
ATOM 543 O O . ALA A 1 71 ? 6.459 2.356 -3.439 1.00 91.88 71 ALA A O 1
ATOM 544 N N . VAL A 1 72 ? 7.020 4.274 -2.417 1.00 94.19 72 VAL A N 1
ATOM 545 C CA . VAL A 1 72 ? 6.760 3.821 -1.053 1.00 94.19 72 VAL A CA 1
ATOM 546 C C . VAL A 1 72 ? 5.566 4.593 -0.519 1.00 94.19 72 VAL A C 1
ATOM 548 O O . VAL A 1 72 ? 5.580 5.822 -0.459 1.00 94.19 72 VAL A O 1
ATOM 551 N N . HIS A 1 73 ? 4.527 3.863 -0.135 1.00 95.12 73 HIS A N 1
ATOM 552 C CA . HIS A 1 73 ? 3.281 4.403 0.380 1.00 95.12 73 HIS A CA 1
ATOM 553 C C . HIS A 1 73 ? 3.172 4.135 1.879 1.00 95.12 73 HIS A C 1
ATOM 555 O O . HIS A 1 73 ? 3.203 2.985 2.311 1.00 95.12 73 HIS A O 1
ATOM 561 N N . SER A 1 74 ? 3.011 5.196 2.660 1.00 96.38 74 SER A N 1
ATOM 562 C CA . SER A 1 74 ? 2.689 5.175 4.085 1.00 96.38 74 SER A CA 1
ATOM 563 C C . SER A 1 74 ? 1.184 5.326 4.264 1.00 96.38 74 SER A C 1
ATOM 565 O O . SER A 1 74 ? 0.591 6.290 3.782 1.00 96.38 74 SER A O 1
ATOM 567 N N . LEU A 1 75 ? 0.568 4.354 4.936 1.00 96.81 75 LEU A N 1
ATOM 568 C CA . LEU A 1 75 ? -0.850 4.336 5.267 1.00 96.81 75 LEU A CA 1
ATOM 569 C C . LEU A 1 75 ? -0.999 4.350 6.784 1.00 96.81 75 LEU A C 1
ATOM 571 O O . LEU A 1 75 ? -0.536 3.434 7.470 1.00 96.81 75 LEU A O 1
ATOM 575 N N . ARG A 1 76 ? -1.682 5.367 7.305 1.00 95.56 76 ARG A N 1
ATOM 576 C CA . ARG A 1 76 ? -1.982 5.506 8.734 1.00 95.56 76 ARG A CA 1
ATOM 577 C C . ARG A 1 76 ? -3.477 5.638 8.940 1.00 95.56 76 ARG A C 1
ATOM 579 O O . ARG A 1 76 ? -4.141 6.354 8.192 1.00 95.56 76 ARG A O 1
ATOM 586 N N . ARG A 1 77 ? -4.006 4.947 9.945 1.00 85.69 77 ARG A N 1
ATOM 587 C CA . ARG A 1 77 ? -5.391 5.137 10.377 1.00 85.69 77 ARG A CA 1
ATOM 588 C C . ARG A 1 77 ? -5.464 6.455 11.158 1.00 85.69 77 ARG A C 1
ATOM 590 O O . ARG A 1 77 ? -4.649 6.650 12.060 1.00 85.69 77 ARG A O 1
ATOM 597 N N . GLY A 1 78 ? -6.348 7.356 10.724 1.00 69.19 78 GLY A N 1
ATOM 598 C CA . GLY A 1 78 ? -6.672 8.587 11.453 1.00 69.19 78 GLY A CA 1
ATOM 599 C C . GLY A 1 78 ? -7.477 8.321 12.715 1.00 69.19 78 GLY A C 1
ATOM 600 O O . GLY A 1 78 ? -8.024 7.198 12.834 1.00 69.19 78 GLY A O 1
#

Organism: Rubrobacter radiotolerans (NCBI:txid42256)

Foldseek 3Di:
DEEEPQQQDLVSLVVCLVVVVVPADAFGKYKYKDLDHPSVVSNVVSLVVVQWDKDKDWDWDADPNDTGIIIIIITTHD

Secondary structure (DSSP, 8-state):
-EEES--SSGGGHHHHHHHHHHHPPTT-EEEEEESS-HHHHHHHHHHHHTTEEEEEEEEEEEETTEEEEEEEEEEEE-

InterPro domains:
  IPR029063 S-adenosyl-L-methionine-dependent methyltransferase superfamily [G3DSA:3.40.50.150] (1-71)